Protein AF-A0A3D3HEV4-F1 (afdb_monomer_lite)

Sequence (59 aa):
GDLLFFIRTYNTSRLITHTGIYAGDGKFIHTSSSRGVIITALDDPYWSERYLFATRIFE

Foldseek 3Di:
DKKWFWADPDDDPDGTDFIFADPDPQKTWGQDPPPGIDIDHCVPVVNVVTTDDIGDDDD

Radius of gyration: 11.17 Å; chains: 1; bounding box: 32×21×31 Å

Secondary structure (DSSP, 8-state):
--EEEE--SSS-S-S--EEEEEEETTEEEEEETTTEEEEEETTSHHHHTTEEEEE----

pLDDT: mean 96.35, std 4.96, range [65.0, 98.5]

Structure (mmCIF, N/CA/C/O backbone):
data_AF-A0A3D3HEV4-F1
#
_entry.id   AF-A0A3D3HEV4-F1
#
loop_
_atom_site.group_PDB
_atom_site.id
_atom_site.type_symbol
_atom_site.label_atom_id
_atom_site.label_alt_id
_atom_site.label_comp_id
_atom_site.label_asym_id
_atom_site.label_entity_id
_atom_site.label_seq_id
_atom_site.pdbx_PDB_ins_code
_atom_site.Cartn_x
_atom_site.Cartn_y
_atom_site.Cartn_z
_atom_site.occupancy
_atom_site.B_iso_or_equiv
_atom_site.auth_seq_id
_atom_site.auth_comp_id
_atom_site.auth_asym_id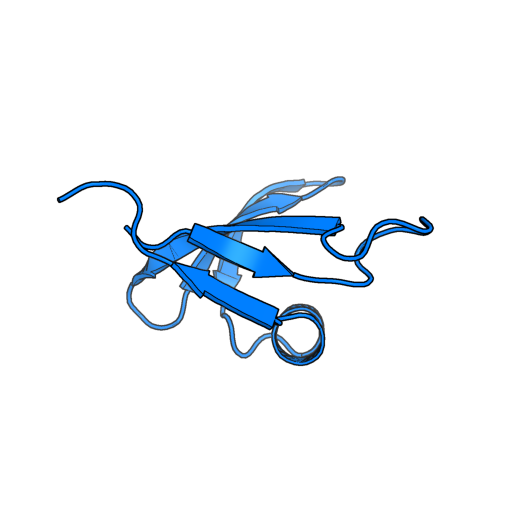
_atom_site.auth_atom_id
_atom_site.pdbx_PDB_model_num
ATOM 1 N N . GLY A 1 1 ? -7.490 6.948 11.631 1.00 88.19 1 GLY A N 1
ATOM 2 C CA . GLY A 1 1 ? -7.532 5.815 10.687 1.00 88.19 1 GLY A CA 1
ATOM 3 C C . GLY A 1 1 ? -6.373 4.889 10.976 1.00 88.19 1 GLY A C 1
ATOM 4 O O . GLY A 1 1 ? -5.453 5.307 11.672 1.00 88.19 1 GLY A O 1
ATOM 5 N N . ASP A 1 2 ? -6.419 3.665 10.467 1.00 96.88 2 ASP A N 1
ATOM 6 C CA . ASP A 1 2 ? -5.339 2.696 10.675 1.00 96.88 2 ASP A CA 1
ATOM 7 C C . ASP A 1 2 ? -4.226 2.942 9.650 1.00 96.88 2 ASP A C 1
ATOM 9 O O . ASP A 1 2 ? -4.505 3.247 8.487 1.00 96.88 2 ASP A O 1
ATOM 13 N N . LEU A 1 3 ? -2.969 2.844 10.079 1.00 97.50 3 LEU A N 1
ATOM 14 C CA . LEU A 1 3 ? -1.827 2.815 9.173 1.00 97.50 3 LEU A CA 1
ATOM 15 C C . LEU A 1 3 ? -1.706 1.421 8.579 1.00 97.50 3 LEU A C 1
ATOM 17 O O . LEU A 1 3 ? -1.712 0.429 9.301 1.00 97.50 3 LEU A O 1
ATOM 21 N N . LEU A 1 4 ? -1.557 1.373 7.265 1.00 98.31 4 LEU A N 1
ATOM 22 C CA . LEU A 1 4 ? -1.380 0.164 6.478 1.00 98.31 4 LEU A CA 1
ATOM 23 C C . LEU A 1 4 ? 0.078 0.079 6.041 1.00 98.31 4 LEU A C 1
ATOM 25 O O . LEU A 1 4 ? 0.661 1.084 5.621 1.00 98.31 4 LEU A O 1
ATOM 29 N N . PHE A 1 5 ? 0.658 -1.113 6.119 1.00 98.31 5 PHE A N 1
ATOM 30 C CA . PHE A 1 5 ? 2.055 -1.359 5.785 1.00 98.31 5 PHE A CA 1
ATOM 31 C C . PHE A 1 5 ? 2.182 -2.383 4.668 1.00 98.31 5 PHE A C 1
ATOM 33 O O . PHE A 1 5 ? 1.525 -3.426 4.692 1.00 98.31 5 PHE A O 1
ATOM 40 N N . PHE A 1 6 ? 3.060 -2.086 3.709 1.00 98.50 6 PHE A N 1
ATOM 41 C CA . PHE A 1 6 ? 3.262 -2.910 2.525 1.00 98.50 6 PHE A CA 1
ATOM 42 C C . PHE A 1 6 ? 4.743 -3.195 2.259 1.00 98.50 6 PHE A C 1
ATOM 44 O O . PHE A 1 6 ? 5.631 -2.450 2.690 1.00 98.50 6 PHE A O 1
ATOM 51 N N . ILE A 1 7 ? 4.989 -4.263 1.503 1.00 98.50 7 ILE A N 1
ATOM 52 C CA . ILE A 1 7 ? 6.314 -4.769 1.130 1.00 98.50 7 ILE A CA 1
ATOM 53 C C . ILE A 1 7 ? 6.511 -4.757 -0.393 1.00 98.50 7 ILE A C 1
ATOM 55 O O . ILE A 1 7 ? 5.546 -4.713 -1.152 1.00 98.50 7 ILE A O 1
ATOM 59 N N . ARG A 1 8 ? 7.760 -4.873 -0.862 1.00 97.12 8 ARG A N 1
ATOM 60 C CA . ARG A 1 8 ? 8.104 -5.100 -2.285 1.00 97.12 8 ARG A CA 1
ATOM 61 C C . ARG A 1 8 ? 7.513 -4.061 -3.269 1.00 97.12 8 ARG A C 1
ATOM 63 O O . ARG A 1 8 ? 7.161 -4.402 -4.400 1.00 97.12 8 ARG A O 1
ATOM 70 N N . THR A 1 9 ? 7.404 -2.795 -2.858 1.00 96.69 9 THR A N 1
ATOM 71 C CA . THR A 1 9 ? 6.968 -1.674 -3.728 1.00 96.69 9 THR A CA 1
ATOM 72 C C . THR A 1 9 ? 8.123 -0.996 -4.468 1.00 96.69 9 THR A C 1
ATOM 74 O O . THR A 1 9 ? 7.911 -0.376 -5.506 1.00 96.69 9 THR A O 1
ATOM 77 N N . TYR A 1 10 ? 9.351 -1.144 -3.970 1.00 95.69 10 TYR A N 1
ATOM 78 C CA . TYR A 1 10 ? 10.591 -0.780 -4.654 1.00 95.69 10 TYR A CA 1
ATOM 79 C C . TYR A 1 10 ? 11.733 -1.700 -4.202 1.00 95.69 10 TYR A C 1
ATOM 81 O O . TYR A 1 10 ? 11.607 -2.414 -3.206 1.00 95.69 10 TYR A O 1
ATOM 89 N N . ASN A 1 11 ? 12.843 -1.707 -4.945 1.00 97.12 11 ASN A N 1
ATOM 90 C CA . ASN A 1 11 ? 13.984 -2.574 -4.655 1.00 97.12 11 ASN A CA 1
ATOM 91 C C . ASN A 1 11 ? 14.780 -2.063 -3.441 1.00 97.12 11 ASN A C 1
ATOM 93 O O . ASN A 1 11 ? 15.397 -0.999 -3.500 1.00 97.12 11 ASN A O 1
ATOM 97 N N . THR A 1 12 ? 14.755 -2.812 -2.340 1.00 97.25 12 THR A N 1
ATOM 98 C CA . THR A 1 12 ? 15.494 -2.512 -1.108 1.00 97.25 12 THR A CA 1
ATOM 99 C C . THR A 1 12 ? 15.621 -3.758 -0.229 1.00 97.25 12 THR A C 1
ATOM 101 O O . THR A 1 12 ? 14.847 -4.701 -0.369 1.00 97.25 12 THR A O 1
ATOM 104 N N . SER A 1 13 ? 16.577 -3.753 0.703 1.00 97.38 13 SER A N 1
ATOM 105 C CA . SER A 1 13 ? 16.715 -4.777 1.748 1.00 97.38 13 SER A CA 1
ATOM 106 C C . SER A 1 13 ? 15.788 -4.554 2.950 1.00 97.38 13 SER A C 1
ATOM 108 O O . SER A 1 13 ? 15.715 -5.404 3.836 1.00 97.38 13 SER A O 1
ATOM 110 N N . ARG A 1 14 ? 15.089 -3.411 3.017 1.00 97.88 14 ARG A N 1
ATOM 111 C CA . ARG A 1 14 ? 14.123 -3.121 4.087 1.00 97.88 14 ARG A CA 1
ATOM 112 C C . ARG A 1 14 ? 12.828 -3.904 3.875 1.00 97.88 14 ARG A C 1
ATOM 114 O O . ARG A 1 14 ? 12.326 -3.972 2.760 1.00 97.88 14 ARG A O 1
ATOM 121 N N . LEU A 1 15 ? 12.262 -4.430 4.964 1.00 97.69 15 LEU A N 1
ATOM 122 C CA . LEU A 1 15 ? 10.997 -5.168 4.922 1.00 97.69 15 LEU A CA 1
ATOM 123 C C . LEU A 1 15 ? 9.830 -4.264 4.501 1.00 97.69 15 LEU A C 1
ATOM 125 O O . LEU A 1 15 ? 9.140 -4.555 3.531 1.00 97.69 15 LEU A O 1
ATOM 129 N N . ILE A 1 16 ? 9.624 -3.163 5.227 1.00 98.06 16 ILE A N 1
ATOM 130 C CA . ILE A 1 16 ? 8.545 -2.211 4.953 1.00 98.06 16 ILE A CA 1
ATOM 131 C C . ILE A 1 16 ? 8.997 -1.237 3.873 1.00 98.06 16 ILE A C 1
ATOM 133 O O . ILE A 1 16 ? 9.972 -0.505 4.055 1.00 98.06 16 ILE A O 1
ATOM 137 N N . THR A 1 17 ? 8.262 -1.209 2.767 1.00 98.00 17 THR A N 1
ATOM 138 C CA . THR A 1 17 ? 8.592 -0.382 1.603 1.00 98.00 17 THR A CA 1
ATOM 139 C C . THR A 1 17 ? 7.495 0.619 1.259 1.00 98.00 17 THR A C 1
ATOM 141 O O . THR A 1 17 ? 7.730 1.523 0.469 1.00 98.00 17 THR A O 1
ATOM 144 N N . HIS A 1 18 ? 6.296 0.518 1.832 1.00 97.88 18 HIS A N 1
ATOM 145 C CA . HIS A 1 18 ? 5.255 1.526 1.616 1.00 97.88 18 HIS A CA 1
ATOM 146 C C . HIS A 1 18 ? 4.302 1.628 2.796 1.00 97.88 18 HIS A C 1
ATOM 148 O O . HIS A 1 18 ? 4.156 0.683 3.573 1.00 97.88 18 HIS A O 1
ATOM 154 N N . THR A 1 19 ? 3.625 2.770 2.899 1.00 97.81 19 THR A N 1
ATOM 155 C CA . THR A 1 19 ? 2.560 2.986 3.874 1.00 97.81 19 THR A CA 1
ATOM 156 C C . THR A 1 19 ? 1.412 3.798 3.283 1.00 97.81 19 THR A C 1
ATOM 158 O O . THR A 1 19 ? 1.586 4.550 2.322 1.00 97.81 19 THR A O 1
ATOM 161 N N . GLY A 1 20 ? 0.232 3.633 3.864 1.00 97.75 20 GLY A N 1
ATOM 162 C CA . GLY A 1 20 ? -0.950 4.431 3.577 1.00 97.75 20 GLY A CA 1
ATOM 163 C C . GLY A 1 20 ? -1.879 4.469 4.783 1.00 97.75 20 GLY A C 1
ATOM 164 O O . GLY A 1 20 ? -1.655 3.775 5.772 1.00 97.75 20 GLY A O 1
ATOM 165 N N . ILE A 1 21 ? -2.925 5.283 4.704 1.00 98.12 21 ILE A N 1
ATOM 166 C CA . ILE A 1 21 ? -3.932 5.409 5.760 1.00 98.12 21 ILE A CA 1
ATOM 167 C C . ILE A 1 21 ? -5.225 4.777 5.254 1.00 98.12 21 ILE A C 1
ATOM 169 O O . ILE A 1 21 ? -5.679 5.094 4.152 1.00 98.12 21 ILE A O 1
ATOM 173 N N . TYR A 1 22 ? -5.826 3.891 6.047 1.00 98.00 22 TYR A N 1
ATOM 174 C CA . TYR A 1 22 ? -7.120 3.310 5.713 1.00 98.00 22 TYR A CA 1
ATOM 175 C C . TYR A 1 22 ? -8.186 4.407 5.622 1.00 98.00 22 TYR A C 1
ATOM 177 O O . TYR A 1 22 ? -8.350 5.205 6.548 1.00 98.00 22 TYR A O 1
ATOM 185 N N . ALA A 1 23 ? -8.888 4.440 4.490 1.00 97.75 23 ALA A N 1
ATOM 186 C CA . ALA A 1 23 ? -9.832 5.493 4.123 1.00 97.75 23 ALA A CA 1
ATOM 187 C C . ALA A 1 23 ? -11.302 5.034 4.187 1.00 97.75 23 ALA A C 1
ATOM 189 O O . ALA A 1 23 ? -12.189 5.809 3.840 1.00 97.75 23 ALA A O 1
ATOM 190 N N . GLY A 1 24 ? -11.563 3.803 4.642 1.00 97.31 24 GLY A N 1
ATOM 191 C CA . GLY A 1 24 ? -12.897 3.195 4.623 1.00 97.31 24 GLY A CA 1
ATOM 192 C C . GLY A 1 24 ? -13.190 2.453 3.318 1.00 97.31 24 GLY A C 1
ATOM 193 O O . GLY A 1 24 ? -12.413 2.521 2.368 1.00 97.31 24 GLY A O 1
ATOM 194 N N . ASP A 1 25 ? -14.295 1.705 3.288 1.00 97.62 25 ASP A N 1
ATOM 195 C CA . ASP A 1 25 ? -14.797 0.970 2.113 1.00 97.62 25 ASP A CA 1
ATOM 196 C C . ASP A 1 25 ? -13.751 0.110 1.386 1.00 97.62 25 ASP A C 1
ATOM 198 O O . ASP A 1 25 ? -13.713 0.065 0.155 1.00 97.62 25 ASP A O 1
ATOM 202 N N . GLY A 1 26 ? -12.854 -0.535 2.139 1.00 97.31 26 GLY A N 1
ATOM 203 C CA . GLY A 1 26 ? -11.788 -1.348 1.557 1.00 97.31 26 GLY A CA 1
ATOM 204 C C . GLY A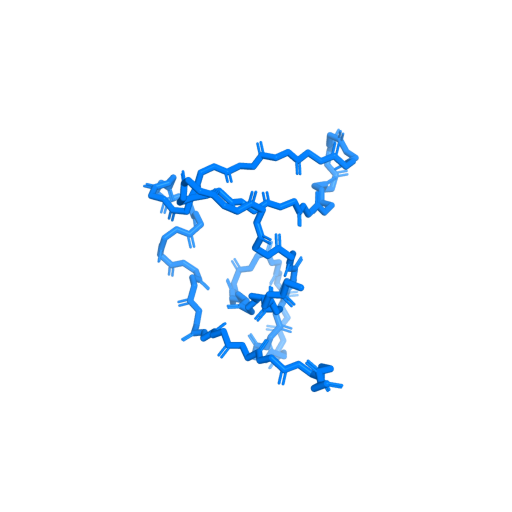 1 26 ? -10.759 -0.537 0.765 1.00 97.31 26 GLY A C 1
ATOM 205 O O . GLY A 1 26 ? -10.067 -1.102 -0.071 1.00 97.31 26 GLY A O 1
ATOM 206 N N . LYS A 1 27 ? -10.645 0.776 0.992 1.00 98.50 27 LYS A N 1
ATOM 207 C CA . LYS A 1 27 ? -9.722 1.677 0.291 1.00 98.50 27 LYS A CA 1
ATOM 208 C C . LYS A 1 27 ? -8.730 2.318 1.245 1.00 98.50 27 LYS A C 1
ATOM 210 O O . LYS A 1 27 ? -8.937 2.403 2.456 1.00 98.50 27 LYS A O 1
ATOM 215 N N . PHE A 1 28 ? -7.649 2.828 0.676 1.00 98.50 28 PHE A N 1
ATOM 216 C CA . PHE A 1 28 ? -6.625 3.547 1.415 1.00 98.50 28 PHE A CA 1
ATOM 217 C C . PHE A 1 28 ? -6.058 4.709 0.609 1.00 98.50 28 PHE A C 1
ATOM 219 O O . PHE A 1 28 ? -5.972 4.651 -0.618 1.00 98.50 28 PHE A O 1
ATOM 226 N N . ILE A 1 29 ? -5.671 5.770 1.316 1.00 98.31 29 ILE A N 1
ATOM 227 C CA . ILE A 1 29 ? -4.980 6.928 0.751 1.00 98.31 29 ILE A CA 1
ATOM 228 C C . ILE A 1 29 ? -3.471 6.758 0.926 1.00 98.31 29 ILE A C 1
ATOM 230 O O . ILE A 1 29 ? -2.993 6.407 2.008 1.00 98.31 29 ILE A O 1
ATOM 234 N N . HIS A 1 30 ? -2.710 6.989 -0.140 1.00 98.00 30 HIS A N 1
ATOM 235 C CA . HIS A 1 30 ? -1.255 6.872 -0.122 1.00 98.00 30 HIS A CA 1
ATOM 236 C C . HIS A 1 30 ? -0.602 7.712 -1.226 1.00 98.00 30 HIS A C 1
ATOM 238 O O . HIS A 1 30 ? -1.263 8.200 -2.143 1.00 98.00 30 HIS A O 1
ATOM 244 N N . THR A 1 31 ? 0.721 7.867 -1.158 1.00 97.12 31 THR A N 1
ATOM 245 C CA . THR A 1 31 ? 1.503 8.469 -2.241 1.00 97.12 31 THR A CA 1
ATOM 246 C C . THR A 1 31 ? 1.880 7.411 -3.278 1.00 97.12 31 THR A C 1
ATOM 248 O O . THR A 1 31 ? 2.316 6.310 -2.952 1.00 97.12 31 THR A O 1
ATOM 251 N N . SER A 1 32 ? 1.694 7.724 -4.553 1.00 94.00 32 SER A N 1
ATOM 252 C CA . SER A 1 32 ? 2.186 6.964 -5.698 1.00 94.00 32 SER A CA 1
ATOM 253 C C . SER A 1 32 ? 3.340 7.734 -6.327 1.00 94.00 32 SER A C 1
ATOM 255 O O . SER A 1 32 ? 3.233 8.941 -6.538 1.00 94.00 32 SER A O 1
ATOM 257 N N . SER A 1 33 ? 4.427 7.038 -6.663 1.00 91.38 33 SER A N 1
ATOM 258 C CA . SER A 1 33 ? 5.624 7.643 -7.263 1.00 91.38 33 SER A CA 1
ATOM 259 C C . SER A 1 33 ? 5.343 8.424 -8.551 1.00 91.38 33 SER A C 1
ATOM 261 O O . SER A 1 33 ? 6.029 9.403 -8.820 1.00 91.38 33 SER A O 1
ATOM 263 N N . SER A 1 34 ? 4.334 8.023 -9.331 1.00 92.62 34 SER A N 1
ATOM 264 C CA . SER A 1 34 ? 3.982 8.651 -10.611 1.00 92.62 34 SER A CA 1
ATOM 265 C C . SER A 1 34 ? 2.726 9.524 -10.568 1.00 92.62 34 SER A C 1
ATOM 267 O O . SER A 1 34 ? 2.550 10.367 -11.442 1.00 92.62 34 SER A O 1
ATOM 269 N N . ARG A 1 35 ? 1.837 9.325 -9.585 1.00 95.56 35 ARG A N 1
ATOM 270 C CA . ARG A 1 35 ? 0.506 9.967 -9.546 1.00 95.56 35 ARG A CA 1
ATOM 271 C C . ARG A 1 35 ? 0.290 10.908 -8.361 1.00 95.56 35 ARG A C 1
ATOM 273 O O . ARG A 1 35 ? -0.771 11.510 -8.260 1.00 95.56 35 ARG A O 1
ATOM 280 N N . GLY A 1 36 ? 1.267 11.045 -7.466 1.00 97.25 36 GLY A N 1
ATOM 281 C CA . GLY A 1 36 ? 1.096 11.838 -6.251 1.00 97.25 36 GLY A CA 1
ATOM 282 C C . GLY A 1 36 ? 0.132 11.169 -5.269 1.00 97.25 36 GLY A C 1
ATOM 283 O O . GLY A 1 36 ? 0.148 9.948 -5.120 1.00 97.25 36 GLY A O 1
ATOM 284 N N . VAL A 1 37 ? -0.678 11.955 -4.560 1.00 98.00 37 VAL A N 1
ATOM 285 C CA . VAL A 1 37 ? -1.616 11.444 -3.546 1.00 98.00 37 VAL A CA 1
ATOM 286 C C . VAL A 1 37 ? -2.854 10.863 -4.225 1.00 98.00 37 VAL A C 1
ATOM 288 O O . VAL A 1 37 ? -3.562 11.577 -4.930 1.00 98.00 37 VAL A O 1
ATOM 291 N N . ILE A 1 38 ? -3.123 9.578 -3.997 1.00 98.06 38 ILE A N 1
ATOM 292 C CA . ILE A 1 38 ? -4.251 8.859 -4.600 1.00 98.06 38 ILE A CA 1
ATOM 293 C C . ILE A 1 38 ? -4.964 7.974 -3.575 1.00 98.06 38 ILE A C 1
ATOM 295 O O . ILE A 1 38 ? -4.412 7.648 -2.522 1.00 98.06 38 ILE A O 1
ATOM 299 N N . ILE A 1 39 ? -6.186 7.564 -3.917 1.00 98.38 39 ILE A N 1
ATOM 300 C CA . ILE A 1 39 ? -6.951 6.545 -3.197 1.00 98.38 39 ILE A CA 1
ATOM 301 C C . ILE A 1 39 ? -6.983 5.283 -4.059 1.00 98.38 39 ILE A C 1
ATOM 303 O O . ILE A 1 39 ? -7.363 5.351 -5.228 1.00 98.38 39 ILE A O 1
ATOM 307 N N . THR A 1 40 ? -6.613 4.146 -3.476 1.00 98.12 40 THR A N 1
ATOM 308 C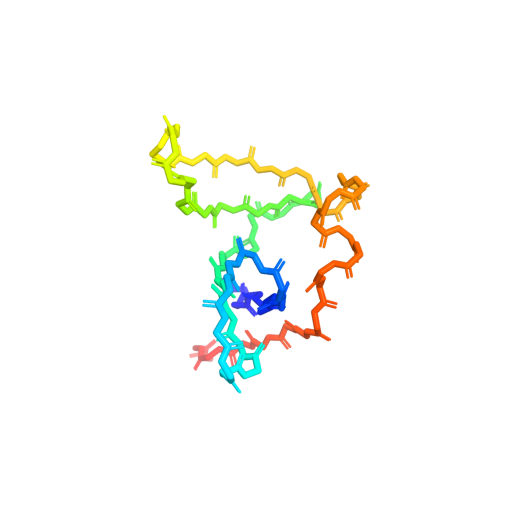 CA . THR A 1 40 ? -6.613 2.841 -4.150 1.00 98.12 40 THR A CA 1
ATOM 309 C C . THR A 1 40 ? -7.421 1.836 -3.332 1.00 98.12 40 THR A C 1
ATOM 311 O O . THR A 1 40 ? -7.510 1.954 -2.108 1.00 98.12 40 THR A O 1
ATOM 314 N N . ALA A 1 41 ? -8.048 0.868 -4.000 1.00 98.25 41 ALA A N 1
ATOM 315 C CA . ALA A 1 41 ? -8.719 -0.241 -3.333 1.00 98.25 41 ALA A CA 1
ATOM 316 C C . ALA A 1 41 ? -7.687 -1.257 -2.813 1.00 98.25 41 ALA A C 1
ATOM 318 O O . ALA A 1 41 ? -6.652 -1.476 -3.438 1.00 98.25 41 ALA A O 1
ATOM 319 N N . LEU A 1 42 ? -7.936 -1.852 -1.648 1.00 97.50 42 LEU A N 1
ATOM 320 C CA . LEU A 1 42 ? -7.046 -2.837 -1.026 1.00 97.50 42 LEU A CA 1
ATOM 321 C C . LEU A 1 42 ? -7.057 -4.183 -1.749 1.00 97.50 42 LEU A C 1
ATOM 323 O O . LEU A 1 42 ? -6.099 -4.937 -1.613 1.00 97.50 42 LEU A O 1
ATOM 327 N N . ASP A 1 43 ? -8.120 -4.481 -2.496 1.00 97.81 43 ASP A N 1
ATOM 328 C CA . ASP A 1 43 ? -8.247 -5.671 -3.338 1.00 97.81 43 ASP A CA 1
ATOM 329 C C . ASP A 1 43 ? -7.575 -5.514 -4.712 1.00 97.81 43 ASP A C 1
ATOM 331 O O . ASP A 1 43 ? -7.489 -6.491 -5.458 1.00 97.81 43 ASP A O 1
ATOM 335 N N . ASP A 1 44 ? -7.033 -4.329 -5.028 1.00 98.00 44 ASP A N 1
ATOM 336 C CA . ASP A 1 44 ? -6.167 -4.136 -6.190 1.00 98.00 44 ASP A CA 1
ATOM 337 C C . ASP A 1 44 ? -5.050 -5.198 -6.165 1.00 98.00 44 ASP A C 1
ATOM 339 O O . ASP A 1 44 ? -4.330 -5.290 -5.164 1.00 98.00 44 ASP A O 1
ATOM 343 N N . PRO A 1 45 ? -4.879 -6.011 -7.226 1.00 98.12 45 PRO A N 1
ATOM 344 C CA . PRO A 1 45 ? -3.954 -7.143 -7.205 1.00 98.12 45 PRO A CA 1
ATOM 345 C C . PRO A 1 45 ? -2.512 -6.771 -6.845 1.00 98.12 45 PRO A C 1
ATOM 347 O O . PRO A 1 45 ? -1.801 -7.570 -6.238 1.00 98.12 45 PRO A O 1
ATOM 350 N N . TYR A 1 46 ? -2.065 -5.560 -7.192 1.00 97.19 46 TYR A N 1
ATOM 351 C CA . TYR A 1 46 ? -0.728 -5.102 -6.835 1.00 97.19 46 TYR A CA 1
ATOM 352 C C . TYR A 1 46 ? -0.617 -4.850 -5.328 1.00 97.19 46 TYR A C 1
ATOM 354 O O . TYR A 1 46 ? 0.374 -5.246 -4.709 1.00 97.19 46 TYR A O 1
ATOM 362 N N . TRP A 1 47 ? -1.616 -4.203 -4.728 1.00 97.81 47 TRP A N 1
ATOM 363 C CA . TRP A 1 47 ? -1.593 -3.834 -3.311 1.00 97.81 47 TRP A CA 1
ATOM 364 C C . TRP A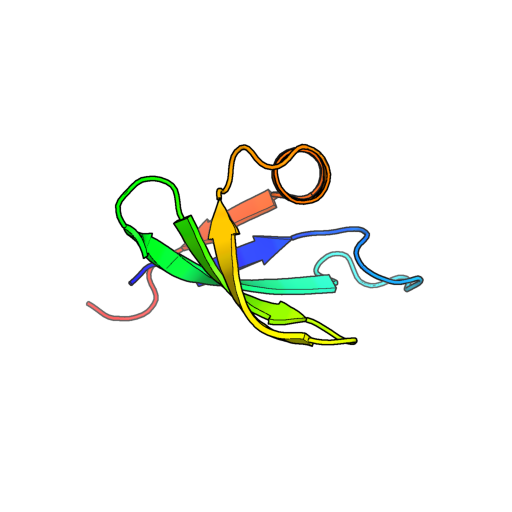 1 47 ? -1.965 -4.983 -2.381 1.00 97.81 47 TRP A C 1
ATOM 366 O O . TRP A 1 47 ? -1.347 -5.112 -1.323 1.00 97.81 47 TRP A O 1
ATOM 376 N N . SER A 1 48 ? -2.890 -5.852 -2.786 1.00 97.88 48 SER A N 1
ATOM 377 C CA . SER A 1 48 ? -3.317 -7.007 -1.994 1.00 97.88 48 SER A CA 1
ATOM 378 C C . SER A 1 48 ? -2.182 -8.018 -1.795 1.00 97.88 48 SER A C 1
ATOM 380 O O . SER A 1 48 ? -1.958 -8.483 -0.681 1.00 97.88 48 SER A O 1
ATOM 382 N N . GLU A 1 49 ? -1.365 -8.266 -2.825 1.00 98.19 49 GLU A N 1
ATOM 383 C CA . GLU A 1 49 ? -0.161 -9.114 -2.751 1.00 98.19 49 GLU A CA 1
ATOM 384 C C . GLU A 1 49 ? 0.971 -8.508 -1.889 1.00 98.19 49 GLU A C 1
ATOM 386 O O . GLU A 1 49 ? 1.954 -9.174 -1.543 1.00 98.19 49 GLU A O 1
ATOM 391 N N . ARG A 1 50 ? 0.892 -7.207 -1.593 1.00 98.19 50 ARG A N 1
ATOM 392 C CA . ARG A 1 50 ? 1.946 -6.448 -0.900 1.00 98.19 50 ARG A CA 1
ATOM 393 C C . ARG A 1 50 ? 1.560 -6.049 0.509 1.00 98.19 50 ARG A C 1
ATOM 395 O O . ARG A 1 50 ? 2.433 -5.592 1.241 1.00 98.19 50 ARG A O 1
ATOM 402 N N . TYR A 1 51 ? 0.298 -6.202 0.886 1.00 98.25 51 TYR A N 1
ATOM 403 C CA . TYR A 1 51 ? -0.180 -5.895 2.222 1.00 98.25 51 TYR A CA 1
ATOM 404 C C . TYR A 1 51 ? 0.4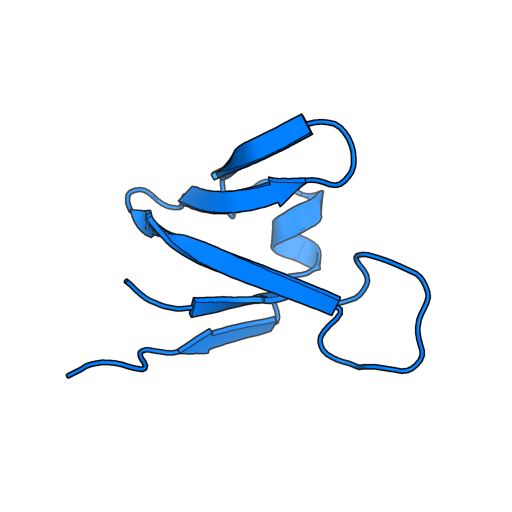81 -6.811 3.256 1.00 98.25 51 TYR A C 1
ATOM 406 O O . TYR A 1 51 ? 0.559 -8.023 3.064 1.00 98.25 51 TYR A O 1
ATOM 414 N N . LEU A 1 52 ? 0.967 -6.224 4.352 1.00 98.31 52 LEU A N 1
ATOM 415 C CA . LEU A 1 52 ? 1.599 -6.959 5.445 1.00 98.31 52 LEU A CA 1
ATOM 416 C C . LEU A 1 52 ? 0.751 -6.921 6.715 1.00 98.31 52 LEU A C 1
ATOM 418 O O . LEU A 1 52 ? 0.391 -7.968 7.242 1.00 98.31 52 LEU A O 1
ATOM 422 N N . PHE A 1 53 ? 0.447 -5.724 7.220 1.00 98.12 53 PHE A N 1
AT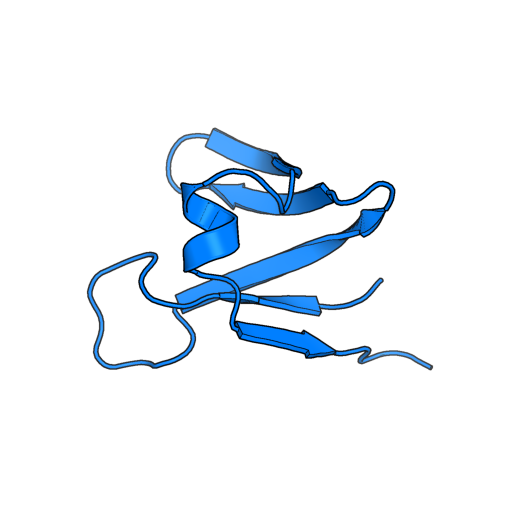OM 423 C CA . PHE A 1 53 ? -0.394 -5.541 8.403 1.00 98.12 53 PHE A CA 1
ATOM 424 C C . PHE A 1 53 ? -0.954 -4.116 8.485 1.00 98.12 53 PHE A C 1
ATOM 426 O O . PHE A 1 53 ? -0.524 -3.214 7.758 1.00 98.12 53 PHE A O 1
ATOM 433 N N . ALA A 1 54 ? -1.892 -3.925 9.413 1.00 97.69 54 ALA A N 1
ATOM 434 C CA . ALA A 1 54 ? -2.451 -2.636 9.792 1.00 97.69 54 ALA A CA 1
ATOM 435 C C . ALA A 1 54 ? -2.273 -2.400 11.294 1.00 97.69 54 ALA A C 1
ATOM 437 O O . ALA A 1 54 ? -2.267 -3.352 12.075 1.00 97.69 54 ALA A O 1
ATOM 438 N N . THR A 1 55 ? -2.155 -1.142 11.709 1.00 97.31 55 THR A N 1
ATOM 439 C CA . THR A 1 55 ? -2.137 -0.776 13.131 1.00 97.31 55 THR A CA 1
ATOM 440 C C . THR A 1 55 ? -2.805 0.573 13.378 1.00 97.31 55 THR A C 1
ATOM 442 O O . THR A 1 55 ? -2.796 1.453 12.513 1.00 97.31 55 THR A O 1
ATOM 445 N N . ARG A 1 56 ? -3.349 0.759 14.580 1.00 96.31 56 ARG A N 1
ATOM 446 C CA . ARG A 1 56 ? -3.884 2.036 15.054 1.00 96.31 56 ARG A CA 1
ATOM 447 C C . ARG A 1 56 ? -2.880 2.680 16.003 1.00 96.31 56 ARG A C 1
ATOM 449 O O . ARG A 1 56 ? -2.434 2.040 16.945 1.00 96.31 56 ARG A O 1
ATOM 456 N N . ILE A 1 57 ? -2.518 3.933 15.727 1.00 90.06 57 ILE A N 1
ATOM 457 C CA . ILE A 1 57 ? -1.498 4.665 16.501 1.00 90.06 57 ILE A CA 1
ATOM 458 C C . ILE A 1 57 ? -2.111 5.645 17.504 1.00 90.06 57 ILE A C 1
ATOM 460 O O . ILE A 1 57 ? -1.520 5.890 18.548 1.00 90.06 57 ILE A O 1
ATOM 464 N N . PHE A 1 58 ? -3.275 6.212 17.188 1.00 82.31 58 PHE A N 1
ATOM 465 C CA . PHE A 1 58 ? -3.962 7.161 18.059 1.00 82.31 58 PHE A CA 1
ATOM 466 C C . PHE A 1 58 ? -5.185 6.490 18.685 1.00 82.31 58 PHE A C 1
ATOM 468 O O . PHE A 1 58 ? -6.008 5.929 17.950 1.00 82.31 58 PHE A O 1
ATOM 475 N N . GLU A 1 59 ? -5.264 6.561 20.014 1.00 65.00 59 GLU A N 1
ATOM 476 C CA . GLU A 1 59 ? -6.460 6.297 20.826 1.00 65.00 59 GLU A CA 1
ATOM 477 C C . GLU A 1 59 ? -7.156 7.609 21.194 1.00 65.00 59 GLU A C 1
ATOM 479 O O . GLU A 1 59 ? -6.441 8.607 21.451 1.00 65.00 59 GLU A O 1
#